Protein AF-A0A7V5XBP7-F1 (afdb_monomer_lite)

Secondary structure (DSSP, 8-state):
--HHHHHHHHHHHHHHHS--------PPP-TTSHHHHHHHHHHHHS-SSTT-EEEEEEEEEEEE--TTSPPEEEEEEEEEEEEEEEEPTT-SSTT-EEEEEEEEEEEES--

Sequence (111 aa):
MKSFRWLQTLIRLVLAGVAVVLAVPAMAIDLSSAQANLQAMRRIQCSAKDGETVVFGWTGTAFSRVPGERDRRLFRLEGMNIRQCGPLPDAKSDAGFRILTREIMLYLDPK

Structure (mmCIF, N/CA/C/O backbone):
data_AF-A0A7V5XBP7-F1
#
_entry.id   AF-A0A7V5XBP7-F1
#
loop_
_atom_site.group_PDB
_atom_site.id
_atom_site.type_symbol
_atom_site.label_atom_id
_atom_site.label_alt_id
_atom_site.label_comp_id
_atom_site.label_asym_id
_atom_site.label_entity_id
_atom_site.label_seq_id
_atom_site.pdbx_PDB_ins_code
_atom_site.Cartn_x
_atom_site.Cartn_y
_atom_site.Cartn_z
_atom_site.occupancy
_atom_site.B_iso_or_equiv
_atom_site.auth_seq_id
_atom_site.auth_comp_id
_atom_site.auth_asym_id
_atom_site.auth_atom_id
_atom_site.pdbx_PDB_model_num
ATOM 1 N N . MET A 1 1 ? 57.056 34.085 -20.025 1.00 54.38 1 MET A N 1
ATOM 2 C CA . MET A 1 1 ? 56.074 34.097 -18.907 1.00 54.38 1 MET A CA 1
ATOM 3 C C . MET A 1 1 ? 54.643 34.534 -19.274 1.00 54.38 1 MET A C 1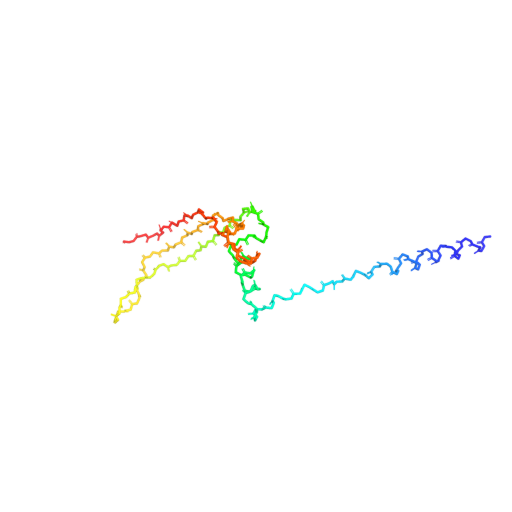
ATOM 5 O O . MET A 1 1 ? 53.787 34.483 -18.401 1.00 54.38 1 MET A O 1
ATOM 9 N N . LYS A 1 2 ? 54.318 34.926 -20.522 1.00 50.50 2 LYS A N 1
ATOM 10 C CA . LYS A 1 2 ? 52.933 35.289 -20.910 1.00 50.50 2 LYS A CA 1
ATOM 11 C C . LYS A 1 2 ? 52.103 34.106 -21.439 1.00 50.50 2 LYS A C 1
ATOM 13 O O . LYS A 1 2 ? 50.896 34.117 -21.258 1.00 50.50 2 LYS A O 1
ATOM 18 N N . SER A 1 3 ? 52.732 33.071 -22.001 1.00 55.31 3 SER A N 1
ATOM 19 C CA . SER A 1 3 ? 52.072 31.896 -22.606 1.00 55.31 3 SER A CA 1
ATOM 20 C C . SER A 1 3 ? 51.341 30.981 -21.611 1.00 55.31 3 SER A C 1
ATOM 22 O O . SER A 1 3 ? 50.342 30.366 -21.965 1.00 55.31 3 SER A O 1
ATOM 24 N N . PHE A 1 4 ? 51.776 30.938 -20.349 1.00 55.78 4 PHE A N 1
ATOM 25 C CA . PHE A 1 4 ? 51.197 30.054 -19.326 1.00 55.78 4 PHE A CA 1
ATOM 26 C C . PHE A 1 4 ? 49.836 30.545 -18.790 1.00 55.78 4 PHE A C 1
ATOM 28 O O . PHE A 1 4 ? 48.997 29.748 -18.382 1.00 55.78 4 PHE A O 1
ATOM 35 N N . ARG A 1 5 ? 49.573 31.860 -18.859 1.00 55.78 5 ARG A N 1
ATOM 36 C CA . ARG A 1 5 ? 48.302 32.471 -18.423 1.00 55.78 5 ARG A CA 1
ATOM 37 C C . ARG A 1 5 ? 47.142 32.185 -19.380 1.00 55.78 5 ARG A C 1
ATOM 39 O O . ARG A 1 5 ? 46.016 32.033 -18.923 1.00 55.78 5 ARG A O 1
ATOM 46 N N . TRP A 1 6 ? 47.397 32.052 -20.682 1.00 55.69 6 TRP A N 1
ATOM 47 C CA . TRP A 1 6 ? 46.348 31.760 -21.672 1.00 55.69 6 TRP A CA 1
ATOM 48 C C . TRP A 1 6 ? 45.839 30.319 -21.557 1.00 55.69 6 TRP A C 1
ATOM 50 O O . TRP A 1 6 ? 44.633 30.090 -21.587 1.00 55.69 6 TRP A O 1
ATOM 60 N N . LEU A 1 7 ? 46.743 29.367 -21.305 1.00 55.59 7 LEU A N 1
ATOM 61 C CA . LEU A 1 7 ? 46.402 27.955 -21.121 1.00 55.59 7 LEU A CA 1
ATOM 62 C C . LEU A 1 7 ? 45.558 27.725 -19.853 1.00 55.59 7 LEU A C 1
ATOM 64 O O . LEU A 1 7 ? 44.566 27.004 -19.881 1.00 55.59 7 LEU A O 1
ATOM 68 N N . GLN A 1 8 ? 45.891 28.412 -18.756 1.00 55.78 8 GLN A N 1
ATOM 69 C CA . GLN A 1 8 ? 45.117 28.365 -17.508 1.00 55.78 8 GLN A CA 1
ATOM 70 C C . GLN A 1 8 ? 43.733 29.026 -17.629 1.00 55.78 8 GLN A C 1
ATOM 72 O O . GLN A 1 8 ? 42.790 28.605 -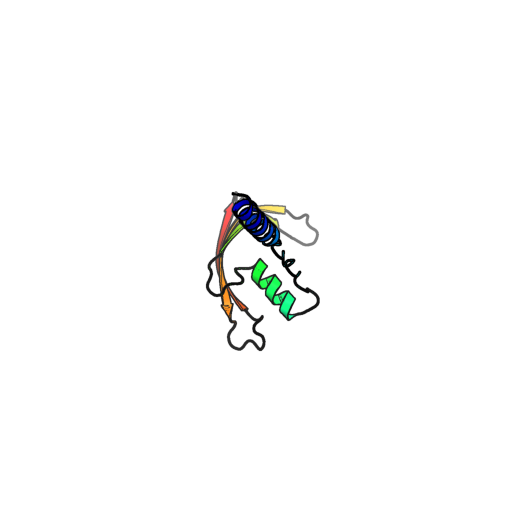16.960 1.00 55.78 8 GLN A O 1
ATOM 77 N N . THR A 1 9 ? 43.595 30.041 -18.487 1.00 56.66 9 THR A N 1
ATOM 78 C CA . THR A 1 9 ? 42.312 30.728 -18.715 1.00 56.66 9 THR A CA 1
ATOM 79 C C . THR A 1 9 ? 41.372 29.872 -19.572 1.00 56.66 9 THR A C 1
ATOM 81 O O . THR A 1 9 ? 40.186 29.777 -19.266 1.00 56.66 9 THR A O 1
ATOM 84 N N . LEU A 1 10 ? 41.904 29.161 -20.574 1.00 57.09 10 LEU A N 1
ATOM 85 C CA . LEU A 1 10 ? 41.145 28.202 -21.386 1.00 57.09 10 LEU A CA 1
ATOM 86 C C . LEU A 1 10 ? 40.664 26.994 -20.569 1.00 57.09 10 LEU A C 1
ATOM 88 O O . LEU A 1 10 ? 39.505 26.608 -20.682 1.00 57.09 10 LEU A O 1
ATOM 92 N N . ILE A 1 11 ? 41.502 26.448 -19.680 1.00 57.25 11 ILE A N 1
ATOM 93 C CA . ILE A 1 11 ? 41.119 25.331 -18.796 1.00 57.25 11 ILE A CA 1
ATOM 94 C C . ILE A 1 11 ? 39.992 25.736 -17.828 1.00 57.25 11 ILE A C 1
ATOM 96 O O . ILE A 1 11 ? 39.074 24.953 -17.588 1.00 57.25 11 ILE A O 1
ATOM 100 N N . ARG A 1 12 ? 40.006 26.972 -17.309 1.00 53.22 12 ARG A N 1
ATOM 101 C CA . ARG A 1 12 ? 38.923 27.495 -16.454 1.00 53.22 12 ARG A CA 1
ATOM 102 C C . ARG A 1 12 ? 37.615 27.730 -17.219 1.00 53.22 12 ARG A C 1
ATOM 104 O O . ARG A 1 12 ? 36.555 27.498 -16.651 1.00 53.22 12 ARG A O 1
ATOM 111 N N . LEU A 1 13 ? 37.676 28.132 -18.490 1.00 56.28 13 LEU A N 1
ATOM 112 C CA . LEU A 1 13 ? 36.488 28.275 -19.345 1.00 56.28 13 LEU A CA 1
ATOM 113 C C . LEU A 1 13 ? 35.881 26.917 -19.731 1.00 56.28 13 LEU A C 1
ATOM 115 O O . LEU A 1 13 ? 34.661 26.781 -19.739 1.00 56.28 13 LEU A O 1
ATOM 119 N N . VAL A 1 14 ? 36.711 25.897 -19.969 1.00 56.03 14 VAL A N 1
ATOM 120 C CA . VAL A 1 14 ? 36.240 24.524 -20.224 1.00 56.03 14 VAL A CA 1
ATOM 121 C C . VAL A 1 14 ? 35.612 23.910 -18.965 1.00 56.03 14 VAL A C 1
ATOM 123 O O . VAL A 1 14 ? 34.560 23.288 -19.057 1.00 56.03 14 VAL A O 1
ATOM 126 N N . LEU A 1 15 ? 36.178 24.145 -17.775 1.00 53.97 15 LEU A N 1
ATOM 127 C CA . LEU A 1 15 ? 35.598 23.670 -16.509 1.00 53.97 15 LEU A CA 1
ATOM 128 C C . LEU A 1 15 ? 34.318 24.420 -16.096 1.00 53.97 15 LEU A C 1
ATOM 130 O O . LEU A 1 15 ? 33.458 23.827 -15.451 1.00 53.97 15 LEU A O 1
ATOM 134 N N . ALA A 1 16 ? 34.149 25.686 -16.492 1.00 54.03 16 ALA A N 1
ATOM 135 C CA . ALA A 1 16 ? 32.912 26.438 -16.257 1.00 54.03 16 ALA A CA 1
ATOM 136 C C . ALA A 1 16 ? 31.767 26.056 -17.223 1.00 54.03 16 ALA A C 1
ATOM 138 O O . ALA A 1 16 ? 30.605 26.307 -16.916 1.00 54.03 16 ALA A O 1
ATOM 139 N N . GLY A 1 17 ? 32.073 25.439 -18.371 1.00 51.16 17 GLY A N 1
ATOM 140 C CA . GLY A 1 17 ? 31.085 25.069 -19.394 1.00 51.16 17 GLY A CA 1
ATOM 141 C C . GLY A 1 17 ? 30.419 23.698 -19.217 1.00 51.16 17 GLY A C 1
ATOM 142 O O . GLY A 1 17 ? 29.424 23.424 -19.880 1.00 51.16 17 GLY A O 1
ATOM 143 N N . VAL A 1 18 ? 30.931 22.828 -18.338 1.00 54.88 18 VAL A N 1
ATOM 144 C CA . VAL A 1 18 ? 30.484 21.417 -18.235 1.00 54.88 18 VAL A CA 1
ATOM 145 C C . VAL A 1 18 ? 29.404 21.194 -17.161 1.00 54.88 18 VAL A C 1
ATOM 147 O O . VAL A 1 18 ? 28.865 20.101 -17.034 1.00 54.88 18 VAL A O 1
ATOM 150 N N . ALA A 1 19 ? 28.999 22.228 -16.421 1.00 56.34 19 ALA A N 1
ATOM 151 C CA . ALA A 1 19 ? 27.984 22.106 -15.369 1.00 56.34 19 ALA A CA 1
ATOM 152 C C . ALA A 1 19 ? 26.534 22.349 -15.843 1.00 56.34 19 ALA A C 1
ATOM 154 O O . ALA A 1 19 ? 25.671 22.663 -15.025 1.00 56.34 19 ALA A O 1
ATOM 155 N N . VAL A 1 20 ? 26.225 22.186 -17.135 1.00 60.34 20 VAL A N 1
ATOM 156 C CA . VAL A 1 20 ? 24.825 22.056 -17.574 1.00 60.34 20 VAL A CA 1
ATOM 157 C C . VAL A 1 20 ? 24.414 20.603 -17.363 1.00 60.34 20 VAL A C 1
ATOM 159 O O . VAL A 1 20 ? 24.441 19.775 -18.271 1.00 60.34 20 VAL A O 1
ATOM 162 N N . VAL A 1 21 ? 24.067 20.279 -16.118 1.00 63.41 21 VAL A N 1
ATOM 163 C CA . VAL A 1 21 ? 23.304 19.070 -15.812 1.00 63.41 21 VAL A CA 1
ATOM 164 C C . VAL A 1 21 ? 21.989 19.199 -16.575 1.00 63.41 21 VAL A C 1
ATOM 166 O O . VAL A 1 21 ? 21.161 20.049 -16.251 1.00 63.41 21 VAL A O 1
ATOM 169 N N . LEU A 1 22 ? 21.809 18.388 -17.619 1.00 62.56 22 LEU A N 1
ATOM 170 C CA . LEU A 1 22 ? 20.510 18.199 -18.252 1.00 62.56 22 LEU A CA 1
ATOM 171 C C . LEU A 1 22 ? 19.583 17.602 -17.192 1.00 62.56 22 LEU A C 1
ATOM 173 O O . LEU A 1 22 ? 19.567 16.392 -16.971 1.00 62.56 22 LEU A O 1
ATOM 177 N N . ALA A 1 23 ? 18.843 18.461 -16.497 1.00 62.69 23 ALA A N 1
ATOM 178 C CA . ALA A 1 23 ? 17.709 18.044 -15.700 1.00 62.69 23 ALA A CA 1
ATOM 179 C C . ALA A 1 23 ? 16.682 17.471 -16.679 1.00 62.69 23 ALA A C 1
ATOM 181 O O . ALA A 1 23 ? 15.909 18.211 -17.282 1.00 62.69 23 ALA A O 1
ATOM 182 N N . VAL A 1 24 ? 16.724 16.155 -16.898 1.00 64.25 24 VAL A N 1
ATOM 183 C CA . VAL A 1 24 ? 15.645 15.454 -17.588 1.00 64.25 24 VAL A CA 1
ATOM 184 C C . VAL A 1 24 ? 14.424 15.625 -16.689 1.00 64.25 24 VAL A C 1
ATOM 186 O O . VAL A 1 24 ? 14.445 15.118 -15.562 1.00 64.25 24 VAL A O 1
ATOM 189 N N . PRO A 1 25 ? 13.390 16.372 -17.114 1.00 64.62 25 PRO A N 1
ATOM 190 C CA . PRO A 1 25 ? 12.186 16.470 -16.316 1.00 64.62 25 PRO A CA 1
ATOM 191 C C . PRO A 1 25 ? 11.646 15.052 -16.154 1.00 64.62 25 PRO A C 1
ATOM 193 O O . PRO A 1 25 ? 11.532 14.308 -17.130 1.00 64.62 25 PRO A O 1
ATOM 196 N N . ALA A 1 26 ? 11.362 14.654 -14.914 1.00 65.56 26 ALA A N 1
ATOM 197 C CA . ALA A 1 26 ? 10.701 13.386 -14.661 1.00 65.56 26 ALA A CA 1
ATOM 198 C C . ALA A 1 26 ? 9.388 13.389 -15.454 1.00 65.56 26 ALA A C 1
ATOM 200 O O . ALA A 1 26 ? 8.491 14.181 -15.159 1.00 65.56 26 ALA A O 1
ATOM 201 N N . MET A 1 27 ? 9.301 12.565 -16.502 1.00 69.56 27 MET A N 1
ATOM 202 C CA . MET A 1 27 ? 8.092 12.503 -17.316 1.00 69.56 27 MET A CA 1
ATOM 203 C C . MET A 1 27 ? 6.936 12.047 -16.427 1.00 69.56 27 MET A C 1
ATOM 205 O O . MET A 1 27 ? 7.021 11.007 -15.766 1.00 69.56 27 MET A O 1
ATOM 209 N N . ALA A 1 28 ? 5.871 12.847 -16.390 1.00 81.94 28 ALA A N 1
ATOM 210 C CA . ALA A 1 28 ? 4.646 12.480 -15.702 1.00 81.94 28 ALA A CA 1
ATOM 211 C C . ALA A 1 28 ? 4.079 11.194 -16.320 1.00 81.94 28 ALA A C 1
ATOM 213 O O . ALA A 1 28 ? 4.142 10.998 -17.535 1.00 81.94 28 ALA A O 1
ATOM 214 N N . ILE A 1 29 ? 3.539 10.308 -15.483 1.00 84.31 29 ILE A N 1
ATOM 215 C CA . ILE A 1 29 ? 2.848 9.113 -15.971 1.00 84.31 29 ILE A CA 1
ATOM 216 C C . ILE A 1 29 ? 1.574 9.577 -16.687 1.00 84.31 29 ILE A C 1
ATOM 218 O O . ILE A 1 29 ? 0.748 10.259 -16.083 1.00 84.31 29 ILE A O 1
ATOM 222 N N . ASP A 1 30 ? 1.410 9.199 -17.953 1.00 89.56 30 ASP A N 1
ATOM 223 C CA . ASP A 1 30 ? 0.189 9.469 -18.714 1.00 89.56 30 ASP A CA 1
ATOM 224 C C . ASP A 1 30 ? -0.951 8.555 -18.247 1.00 89.56 30 ASP A C 1
ATOM 226 O O . ASP A 1 30 ? -1.099 7.423 -18.702 1.00 89.56 30 ASP A O 1
ATOM 230 N N . LEU A 1 31 ? -1.785 9.051 -17.336 1.00 90.62 31 LEU A N 1
ATOM 231 C CA . LEU A 1 31 ? -2.912 8.298 -16.780 1.00 90.62 31 LEU A CA 1
ATOM 232 C C . LEU A 1 31 ? -4.092 8.129 -17.756 1.00 90.62 31 LEU A C 1
ATOM 234 O O . LEU A 1 31 ? -5.120 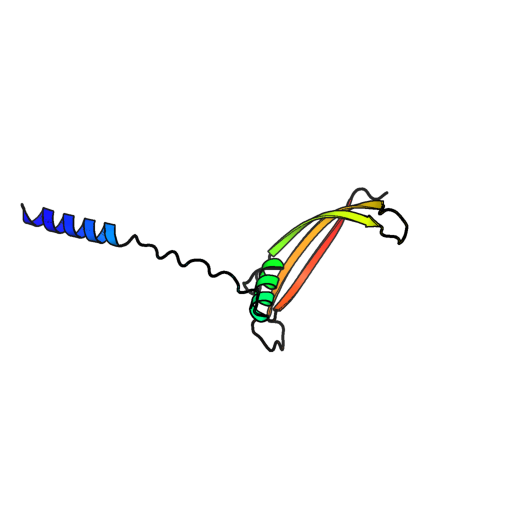7.583 -17.361 1.00 90.62 31 LEU A O 1
ATOM 238 N N . SER A 1 32 ? -3.978 8.549 -19.021 1.00 94.25 32 SER A N 1
ATOM 239 C CA . SER A 1 32 ? -4.969 8.206 -20.051 1.00 94.25 32 SER A CA 1
ATOM 240 C C . SER A 1 32 ? -4.765 6.798 -20.637 1.00 94.25 32 SER A C 1
ATOM 242 O O . SER A 1 32 ? -5.701 6.208 -21.174 1.00 94.25 32 SER A O 1
ATOM 244 N N . SER A 1 33 ? -3.571 6.212 -20.473 1.00 93.25 33 SER A N 1
ATOM 245 C CA . SER A 1 33 ? -3.235 4.856 -20.930 1.00 93.25 33 SER A CA 1
ATOM 246 C C . SER A 1 33 ? -3.519 3.791 -19.864 1.00 93.25 33 SER A C 1
ATOM 248 O O . SER A 1 33 ? -3.152 3.938 -18.696 1.00 93.25 33 SER A O 1
ATOM 250 N N . ALA A 1 34 ? -4.121 2.662 -20.255 1.00 91.38 34 ALA A N 1
ATOM 251 C CA . ALA A 1 34 ? -4.386 1.543 -19.343 1.00 91.38 34 ALA A CA 1
ATOM 252 C C . ALA A 1 34 ? -3.090 0.952 -18.749 1.00 91.38 34 ALA A C 1
ATOM 254 O O . ALA A 1 34 ? -3.015 0.664 -17.555 1.00 91.38 34 ALA A O 1
ATOM 255 N N . GLN A 1 35 ? -2.043 0.823 -19.563 1.00 91.06 35 GLN A N 1
ATOM 256 C CA . GLN A 1 35 ? -0.734 0.310 -19.157 1.00 91.06 35 GLN A CA 1
ATOM 257 C C . GLN A 1 35 ? -0.062 1.256 -18.161 1.00 91.06 35 GLN A C 1
ATOM 259 O O . GLN A 1 35 ? 0.469 0.822 -17.140 1.00 91.06 35 GLN A O 1
ATOM 264 N N . ALA A 1 36 ? -0.128 2.560 -18.421 1.00 91.50 36 ALA A N 1
ATOM 265 C CA . ALA A 1 36 ? 0.417 3.571 -17.527 1.00 91.50 36 ALA A CA 1
ATOM 266 C C . ALA A 1 36 ? -0.342 3.628 -16.188 1.00 91.50 36 ALA A C 1
ATOM 268 O O . ALA A 1 36 ? 0.287 3.752 -15.137 1.00 91.50 36 ALA A O 1
ATOM 269 N N . ASN A 1 37 ? -1.667 3.434 -16.201 1.00 93.19 37 ASN A N 1
ATOM 270 C CA . ASN A 1 37 ? -2.461 3.275 -14.980 1.00 93.19 37 ASN A CA 1
ATOM 271 C C . ASN A 1 37 ? -2.018 2.061 -14.157 1.00 93.19 37 ASN A C 1
ATOM 273 O O . ASN A 1 37 ? -1.864 2.176 -12.944 1.00 93.19 37 ASN A O 1
ATOM 277 N N . LEU A 1 38 ? -1.755 0.913 -14.789 1.00 92.50 38 LEU A N 1
ATOM 278 C CA . LEU A 1 38 ? -1.237 -0.261 -14.079 1.00 92.50 38 LEU A CA 1
ATOM 279 C C . LEU A 1 38 ? 0.142 0.004 -13.463 1.00 92.50 38 LEU A C 1
ATOM 281 O O . LEU A 1 38 ? 0.375 -0.360 -12.312 1.00 92.50 38 LEU A O 1
ATOM 285 N N . GLN A 1 39 ? 1.031 0.704 -14.171 1.00 91.19 39 GLN A N 1
ATOM 286 C CA . GLN A 1 39 ? 2.337 1.095 -13.629 1.00 91.19 39 GLN A CA 1
ATOM 287 C C . GLN A 1 39 ? 2.216 2.086 -12.461 1.00 91.19 39 GLN A C 1
ATOM 289 O O . GLN A 1 39 ? 2.947 1.977 -11.473 1.00 91.19 39 GLN A O 1
ATOM 294 N N . ALA A 1 40 ? 1.273 3.030 -12.530 1.00 93.31 40 ALA A N 1
ATOM 295 C CA . ALA A 1 40 ? 0.969 3.928 -11.419 1.00 93.31 40 ALA A CA 1
ATOM 296 C C . ALA A 1 40 ? 0.423 3.154 -10.209 1.00 93.31 40 ALA A C 1
ATOM 298 O O . ALA A 1 40 ? 0.928 3.307 -9.097 1.00 93.31 40 ALA A O 1
ATOM 299 N N . MET A 1 41 ? -0.539 2.255 -10.435 1.00 93.56 41 MET A N 1
ATOM 300 C CA . MET A 1 41 ? -1.103 1.385 -9.401 1.00 93.56 41 MET A CA 1
ATOM 301 C C . MET A 1 41 ? -0.040 0.504 -8.748 1.00 93.56 41 MET A C 1
ATOM 303 O O . MET A 1 41 ? -0.031 0.361 -7.526 1.00 93.56 41 MET A O 1
ATOM 307 N N . ARG A 1 42 ? 0.900 -0.037 -9.529 1.00 94.00 42 ARG A N 1
ATOM 308 C CA . ARG A 1 42 ? 2.040 -0.789 -9.002 1.00 94.00 42 ARG A CA 1
ATOM 309 C C . ARG A 1 42 ? 2.840 0.045 -8.007 1.00 94.00 42 ARG A C 1
ATOM 311 O O . ARG A 1 42 ? 3.062 -0.408 -6.891 1.00 94.00 42 ARG A O 1
ATOM 318 N N . ARG A 1 43 ? 3.213 1.275 -8.374 1.00 92.69 43 ARG A N 1
ATOM 319 C CA . ARG A 1 43 ? 3.991 2.181 -7.505 1.00 92.69 43 ARG A CA 1
ATOM 320 C C . ARG A 1 43 ? 3.259 2.571 -6.219 1.00 92.69 43 ARG A C 1
ATOM 322 O O . ARG A 1 43 ? 3.914 2.847 -5.221 1.00 92.69 43 ARG A O 1
ATOM 329 N N . ILE A 1 44 ? 1.926 2.594 -6.234 1.00 93.81 44 ILE A N 1
ATOM 330 C CA . ILE A 1 44 ? 1.111 2.823 -5.030 1.00 93.81 44 ILE A CA 1
ATOM 331 C C . ILE A 1 44 ? 1.168 1.606 -4.099 1.00 93.81 44 ILE A C 1
ATOM 333 O O . ILE A 1 44 ? 1.197 1.756 -2.880 1.00 93.81 44 ILE A O 1
ATOM 337 N N . GLN A 1 45 ? 1.178 0.397 -4.661 1.00 94.81 45 GLN A N 1
ATOM 338 C CA . GLN A 1 45 ? 1.058 -0.833 -3.880 1.00 94.81 45 GLN A CA 1
ATOM 339 C C . GLN A 1 45 ? 2.397 -1.410 -3.407 1.00 94.81 45 GLN A C 1
ATOM 341 O O . GLN A 1 45 ? 2.410 -2.152 -2.426 1.00 94.81 45 GLN A O 1
ATOM 346 N N . CYS A 1 46 ? 3.501 -1.134 -4.102 1.00 94.38 46 CYS A N 1
ATOM 347 C CA . CYS A 1 46 ? 4.807 -1.772 -3.912 1.00 94.38 46 CYS A CA 1
ATOM 348 C C . CYS A 1 46 ? 5.898 -1.054 -4.738 1.00 94.38 46 CYS A C 1
ATOM 350 O O . CYS A 1 46 ? 5.660 -0.012 -5.348 1.00 94.38 46 CYS A O 1
ATOM 352 N N . SER A 1 47 ? 7.104 -1.629 -4.808 1.00 93.12 47 SER A N 1
ATOM 353 C CA . SER A 1 47 ? 8.170 -1.112 -5.673 1.00 93.12 47 SER A CA 1
ATOM 354 C C . SER A 1 47 ? 7.927 -1.373 -7.169 1.00 93.12 47 SER A C 1
ATOM 356 O O . SER A 1 47 ? 7.385 -2.403 -7.593 1.00 93.12 47 SER A O 1
ATOM 358 N N . ALA A 1 48 ? 8.427 -0.452 -7.998 1.00 91.38 48 ALA A N 1
ATOM 359 C CA . ALA A 1 48 ? 8.581 -0.653 -9.437 1.00 91.38 48 ALA A CA 1
ATOM 360 C C . ALA A 1 48 ? 9.677 -1.680 -9.787 1.00 91.38 48 ALA A C 1
ATOM 362 O O . ALA A 1 48 ? 9.696 -2.173 -10.910 1.00 91.38 48 ALA A O 1
ATOM 363 N N . LYS A 1 49 ? 10.570 -2.023 -8.850 1.00 94.56 49 LYS A N 1
ATOM 364 C CA . LYS A 1 49 ? 11.555 -3.095 -9.022 1.00 94.56 49 LYS A CA 1
ATOM 365 C C . LYS A 1 49 ? 10.939 -4.427 -8.610 1.00 94.56 49 LYS A C 1
ATOM 367 O O . LYS A 1 49 ? 10.358 -4.543 -7.530 1.00 94.56 49 LYS A O 1
ATOM 372 N N . ASP A 1 50 ? 11.045 -5.425 -9.480 1.00 94.75 50 ASP A N 1
ATOM 373 C CA . ASP A 1 50 ? 10.567 -6.771 -9.176 1.00 94.75 50 ASP A CA 1
ATOM 374 C C . ASP A 1 50 ? 11.339 -7.359 -7.997 1.00 94.75 50 ASP A C 1
ATOM 376 O O . ASP A 1 50 ? 12.555 -7.213 -7.886 1.00 94.75 50 ASP A O 1
ATOM 380 N N . GLY A 1 51 ? 10.623 -8.030 -7.103 1.00 95.62 51 GLY A N 1
ATOM 381 C CA . GLY A 1 51 ? 11.229 -8.702 -5.964 1.00 95.62 51 GLY A CA 1
ATOM 382 C C . GLY A 1 51 ? 11.640 -7.779 -4.808 1.00 95.62 51 GLY A C 1
ATOM 383 O O . GLY A 1 51 ? 12.024 -8.280 -3.752 1.00 95.62 51 GLY A O 1
ATOM 384 N N . GLU A 1 52 ? 11.526 -6.458 -4.943 1.00 97.31 52 GLU A N 1
ATOM 385 C CA . GLU A 1 52 ? 11.842 -5.536 -3.851 1.00 97.31 52 GLU A CA 1
ATOM 386 C C . GLU A 1 52 ? 10.708 -5.507 -2.817 1.00 97.31 52 GLU A C 1
ATOM 388 O O . GLU A 1 52 ? 9.542 -5.249 -3.136 1.00 97.31 52 GLU A O 1
ATOM 393 N N . THR A 1 53 ? 11.071 -5.788 -1.566 1.00 97.25 53 THR A N 1
ATOM 394 C CA . THR A 1 53 ? 10.156 -5.781 -0.424 1.00 97.25 53 THR A CA 1
ATOM 395 C C . THR A 1 53 ? 9.979 -4.364 0.109 1.00 97.25 53 THR A C 1
ATOM 397 O O . THR A 1 53 ? 10.957 -3.691 0.425 1.00 97.25 53 THR A O 1
ATOM 400 N N . VAL A 1 54 ? 8.728 -3.938 0.272 1.00 97.06 54 VAL A N 1
ATOM 401 C CA . VAL A 1 54 ? 8.353 -2.630 0.823 1.00 97.06 54 VAL A CA 1
ATOM 402 C C . VAL A 1 54 ? 7.411 -2.829 2.008 1.00 97.06 54 VAL A C 1
ATOM 404 O O . VAL A 1 54 ? 6.507 -3.666 1.960 1.00 97.06 54 VAL A O 1
ATOM 407 N N . VAL A 1 55 ? 7.625 -2.062 3.077 1.00 96.69 55 VAL A N 1
ATOM 408 C CA . VAL A 1 55 ? 6.793 -2.091 4.286 1.00 96.69 55 VAL A CA 1
ATOM 409 C C . VAL A 1 55 ? 5.832 -0.907 4.267 1.00 96.69 55 VAL A C 1
ATOM 411 O O . VAL A 1 55 ? 6.245 0.234 4.082 1.00 96.69 55 VAL A O 1
ATOM 414 N N . PHE A 1 56 ? 4.552 -1.192 4.476 1.00 96.19 56 PHE A N 1
ATOM 415 C CA . PHE A 1 56 ? 3.472 -0.218 4.576 1.00 96.19 56 PHE A CA 1
ATOM 416 C C . PHE A 1 56 ? 2.921 -0.218 5.994 1.00 96.19 56 PHE A C 1
ATOM 418 O O . PHE A 1 56 ? 2.799 -1.281 6.599 1.00 96.19 56 PHE A O 1
ATOM 425 N N . GLY A 1 57 ? 2.544 0.958 6.488 1.00 96.62 57 GLY A N 1
ATOM 426 C CA . GLY A 1 57 ? 1.843 1.127 7.754 1.00 96.62 57 GLY A CA 1
ATOM 427 C C . GLY A 1 57 ? 0.666 2.077 7.584 1.00 96.62 57 GLY A C 1
ATOM 428 O O . GLY A 1 57 ? 0.731 3.013 6.785 1.00 96.62 57 GLY A O 1
ATOM 429 N N . TRP A 1 58 ? -0.414 1.828 8.314 1.00 96.62 58 TRP A N 1
ATOM 430 C CA . TRP A 1 58 ? -1.570 2.715 8.349 1.00 96.62 58 TRP A CA 1
ATOM 431 C C . TRP A 1 58 ? -2.250 2.681 9.710 1.00 96.62 58 TRP A C 1
ATOM 433 O O . TRP A 1 58 ? -2.194 1.697 10.445 1.00 96.62 58 TRP A O 1
ATOM 443 N N . THR A 1 59 ? -2.944 3.769 10.020 1.00 97.88 59 THR A N 1
ATOM 444 C CA . THR A 1 59 ? -3.805 3.882 11.194 1.00 97.88 59 THR A CA 1
ATOM 445 C C . THR A 1 59 ? -5.192 4.331 10.761 1.00 97.88 59 THR A C 1
ATOM 447 O O . THR A 1 59 ? -5.369 4.946 9.707 1.00 97.88 59 THR A O 1
ATOM 450 N N . GLY A 1 60 ? -6.207 3.983 11.545 1.00 96.62 60 GLY A N 1
ATOM 451 C CA . GLY A 1 60 ? -7.581 4.292 11.180 1.00 96.62 60 GLY A CA 1
ATOM 452 C C . GLY A 1 60 ? -8.579 4.074 12.302 1.00 96.62 60 GLY A C 1
ATOM 453 O O . GLY A 1 60 ? -8.236 3.772 13.443 1.00 96.62 60 GLY A O 1
ATOM 454 N N . THR A 1 61 ? -9.852 4.253 11.972 1.00 96.12 61 THR A N 1
ATOM 455 C CA . THR A 1 61 ? -10.975 3.975 12.868 1.00 96.12 61 THR A CA 1
ATOM 456 C C . THR A 1 61 ? -12.028 3.193 12.100 1.00 96.12 61 THR A C 1
ATOM 458 O O . THR A 1 61 ? -12.465 3.629 11.037 1.00 96.12 61 THR A O 1
ATOM 461 N N . ALA A 1 62 ? -12.431 2.044 12.639 1.00 94.56 62 ALA A N 1
ATOM 462 C CA . ALA A 1 62 ? -13.512 1.241 12.089 1.00 94.56 62 ALA A CA 1
ATOM 463 C C . ALA A 1 62 ? -14.867 1.797 12.543 1.00 94.56 62 ALA A C 1
ATOM 465 O O . ALA A 1 62 ? -15.066 2.099 13.725 1.00 94.56 62 ALA A O 1
ATOM 466 N N . PHE A 1 63 ? -15.815 1.885 11.612 1.00 94.81 63 PHE A N 1
ATOM 467 C CA . PHE A 1 63 ? -17.202 2.256 11.878 1.00 94.81 63 PHE A CA 1
ATOM 468 C C . PHE A 1 63 ? -18.133 1.140 11.401 1.00 94.81 63 PHE A C 1
ATOM 470 O O . PHE A 1 63 ? -17.892 0.519 10.368 1.00 94.81 63 PHE A O 1
ATOM 477 N N . SER A 1 64 ? -19.201 0.895 12.152 1.00 94.38 64 SER A N 1
ATOM 478 C CA . SER A 1 64 ? -20.331 0.095 11.680 1.00 94.38 64 SER A CA 1
ATOM 479 C C . SER A 1 64 ? -21.194 0.931 10.749 1.00 94.38 64 SER A C 1
ATOM 481 O O . SER A 1 64 ? -21.360 2.130 10.977 1.00 94.38 64 SER A O 1
ATOM 483 N N . ARG A 1 65 ? -21.768 0.275 9.740 1.00 94.94 65 ARG A N 1
ATOM 484 C CA . ARG A 1 65 ? -22.737 0.869 8.825 1.00 94.94 65 ARG A CA 1
ATOM 485 C C . ARG A 1 65 ? -23.977 -0.010 8.748 1.00 94.94 65 ARG A C 1
ATOM 487 O O . ARG A 1 65 ? -23.894 -1.155 8.311 1.00 94.94 65 ARG A O 1
ATOM 494 N N . VAL A 1 66 ? -25.111 0.551 9.153 1.00 96.50 66 VAL A N 1
ATOM 495 C CA . VAL A 1 66 ? -26.440 -0.066 9.067 1.00 96.50 66 VAL A CA 1
ATOM 496 C C . VAL A 1 66 ? -27.369 0.939 8.377 1.00 96.50 66 VAL A C 1
ATOM 498 O O . VAL A 1 66 ? -27.417 2.091 8.812 1.00 96.50 66 VAL A O 1
ATOM 501 N N . PRO A 1 67 ? -28.076 0.568 7.291 1.00 97.00 67 PRO A N 1
ATOM 502 C CA . PRO A 1 67 ? -28.978 1.489 6.602 1.00 97.00 67 PRO A CA 1
ATOM 503 C C . PRO A 1 67 ? -30.024 2.090 7.548 1.00 97.00 67 PRO A C 1
ATOM 505 O O . PRO A 1 67 ? -30.695 1.365 8.274 1.00 97.00 67 PRO A O 1
ATOM 508 N N . GLY A 1 68 ? -30.166 3.417 7.528 1.00 96.75 68 GLY A N 1
ATOM 509 C CA . GLY A 1 68 ? -31.107 4.143 8.391 1.00 96.75 68 GLY A CA 1
ATOM 510 C C . GLY A 1 68 ? -30.595 4.439 9.806 1.00 96.75 68 GLY A C 1
ATOM 511 O O . GLY A 1 68 ? -31.211 5.234 10.510 1.00 96.75 68 GLY A O 1
ATOM 512 N N . GLU A 1 69 ? -29.452 3.883 10.211 1.00 96.44 69 GLU A N 1
ATOM 513 C CA . GLU A 1 69 ? -28.779 4.237 11.460 1.00 96.44 69 GLU A CA 1
ATOM 514 C C . GLU A 1 69 ? -27.592 5.165 11.197 1.00 96.44 69 GLU A C 1
ATOM 516 O O . GLU A 1 69 ? -26.978 5.170 10.129 1.00 96.44 69 GLU A O 1
ATOM 521 N N . ARG A 1 70 ? -27.222 5.946 12.213 1.00 95.62 70 ARG A N 1
ATOM 522 C CA . ARG A 1 70 ? -25.961 6.685 12.188 1.00 95.62 70 ARG A CA 1
ATOM 523 C C . ARG A 1 70 ? -24.793 5.711 12.350 1.00 95.62 70 ARG A C 1
ATOM 525 O O . ARG A 1 70 ? -24.820 4.874 13.251 1.00 95.62 70 ARG A O 1
ATOM 532 N N . ASP A 1 71 ? -23.738 5.897 11.557 1.00 96.50 71 ASP A N 1
ATOM 533 C CA . ASP A 1 71 ? -22.490 5.141 11.693 1.00 96.50 71 ASP A CA 1
ATOM 534 C C . ASP A 1 71 ? -21.950 5.230 13.136 1.00 96.50 71 ASP A C 1
ATOM 536 O O . ASP A 1 71 ? -21.790 6.321 13.703 1.00 96.50 71 ASP A O 1
ATOM 540 N N . ARG A 1 72 ? -21.652 4.075 13.742 1.00 93.94 72 ARG A N 1
ATOM 541 C CA . ARG A 1 72 ? -21.108 3.992 15.109 1.00 93.94 72 ARG A CA 1
ATOM 542 C C . ARG A 1 72 ? -19.655 3.562 15.065 1.00 93.94 72 ARG A C 1
ATOM 544 O O . ARG A 1 72 ? -19.327 2.570 14.416 1.00 93.94 72 ARG A O 1
ATOM 551 N N . ARG A 1 73 ? -18.795 4.273 15.796 1.00 93.69 73 ARG A N 1
ATOM 552 C CA . ARG A 1 73 ? -17.386 3.895 15.959 1.00 93.69 73 ARG A CA 1
ATOM 553 C C . ARG A 1 73 ? -17.288 2.550 16.679 1.00 93.69 73 ARG A C 1
ATOM 555 O O . ARG A 1 73 ? -17.847 2.412 17.763 1.00 93.69 73 ARG A O 1
ATOM 562 N N . LEU A 1 74 ? -16.544 1.616 16.094 1.00 94.12 74 LEU A N 1
ATOM 563 C CA . LEU A 1 74 ? -16.288 0.292 16.659 1.00 94.12 74 LEU A CA 1
ATOM 564 C C . LEU A 1 74 ? -14.981 0.290 17.460 1.00 94.12 74 LEU A C 1
ATOM 566 O O . LEU A 1 74 ? -15.006 0.171 18.678 1.00 94.12 74 LEU A O 1
ATOM 570 N N . PHE A 1 75 ? -13.848 0.507 16.793 1.00 96.25 75 PHE A N 1
ATOM 571 C CA . PHE A 1 75 ? -12.510 0.473 17.395 1.00 96.25 75 PHE A CA 1
ATOM 572 C C . PHE A 1 75 ? -11.515 1.285 16.560 1.00 96.25 75 PHE A C 1
ATOM 574 O O . PHE A 1 75 ? -11.809 1.681 15.426 1.00 96.25 75 PHE A O 1
ATOM 581 N N . ARG A 1 76 ? -10.342 1.570 17.130 1.00 97.12 76 ARG A N 1
ATOM 582 C CA . ARG A 1 76 ? -9.204 2.108 16.374 1.00 97.12 76 ARG A CA 1
ATOM 583 C C . ARG A 1 76 ? -8.434 0.960 15.719 1.00 97.12 76 ARG A C 1
ATOM 585 O O . ARG A 1 76 ? -8.539 -0.190 16.136 1.00 97.12 76 ARG A O 1
ATOM 592 N N . LEU A 1 77 ? -7.697 1.279 14.667 1.00 96.81 77 LEU A N 1
ATOM 593 C CA . LEU A 1 77 ? -6.959 0.327 13.847 1.00 96.81 77 LEU A CA 1
ATOM 594 C C . LEU A 1 77 ? -5.509 0.774 13.732 1.00 96.81 77 LEU A C 1
ATOM 596 O O . LEU A 1 77 ? -5.250 1.953 13.474 1.00 96.81 77 LEU A O 1
ATOM 600 N N . GLU A 1 78 ? -4.602 -0.186 13.811 1.00 97.81 78 GLU A N 1
ATOM 601 C CA . GLU A 1 78 ? -3.231 -0.049 13.330 1.00 97.81 78 GLU A CA 1
ATOM 602 C C . GLU A 1 78 ? -2.903 -1.260 12.464 1.00 97.81 78 GLU A C 1
ATOM 604 O O . GLU A 1 78 ? -3.175 -2.397 12.844 1.00 97.81 78 GLU A O 1
ATOM 609 N N . GLY A 1 79 ? -2.387 -1.022 11.266 1.00 97.62 79 GLY A N 1
ATOM 610 C CA . GLY A 1 79 ? -2.103 -2.070 10.303 1.00 97.62 79 GLY A CA 1
ATOM 611 C C . GLY A 1 79 ? -0.724 -1.918 9.696 1.00 97.62 79 GLY A C 1
ATOM 612 O O . GLY A 1 79 ? -0.188 -0.815 9.574 1.00 97.62 79 GLY A O 1
ATOM 613 N N . MET A 1 80 ? -0.162 -3.054 9.307 1.00 98.25 80 MET A N 1
ATOM 614 C CA . MET A 1 80 ? 1.102 -3.134 8.596 1.00 98.25 80 MET A CA 1
ATOM 615 C C . MET A 1 80 ? 1.000 -4.187 7.501 1.00 98.25 80 MET A C 1
ATOM 617 O O . MET A 1 80 ? 0.382 -5.238 7.680 1.00 98.25 80 MET A O 1
ATOM 621 N N . ASN A 1 81 ? 1.664 -3.939 6.377 1.00 97.75 81 ASN A N 1
ATOM 622 C CA . ASN A 1 81 ? 1.808 -4.921 5.314 1.00 97.75 81 ASN A CA 1
ATOM 623 C C . ASN A 1 81 ? 3.241 -4.959 4.793 1.00 97.75 81 ASN A C 1
ATOM 625 O O . ASN A 1 81 ? 3.848 -3.920 4.547 1.00 97.75 81 ASN A O 1
ATOM 629 N N . ILE A 1 82 ? 3.758 -6.164 4.588 1.00 97.88 82 ILE A N 1
ATOM 630 C CA . ILE A 1 82 ? 4.994 -6.398 3.848 1.00 97.88 82 ILE A CA 1
ATOM 631 C C . ILE A 1 82 ? 4.605 -6.838 2.439 1.00 97.88 82 ILE A C 1
ATOM 633 O O . ILE A 1 82 ? 4.008 -7.905 2.263 1.00 97.88 82 ILE A O 1
ATOM 637 N N . ARG A 1 83 ? 4.942 -6.014 1.443 1.00 97.69 83 ARG A N 1
ATOM 638 C CA . ARG A 1 83 ? 4.531 -6.193 0.047 1.00 97.69 83 ARG A CA 1
ATOM 639 C C . ARG A 1 83 ? 5.722 -6.370 -0.877 1.00 97.69 83 ARG A C 1
ATOM 641 O O . ARG A 1 83 ? 6.747 -5.717 -0.712 1.00 97.69 83 ARG A O 1
ATOM 648 N N . GLN A 1 84 ? 5.546 -7.202 -1.893 1.00 97.50 84 GLN A N 1
ATOM 649 C CA . GLN A 1 84 ? 6.497 -7.406 -2.980 1.00 97.50 84 GLN A CA 1
ATOM 650 C C . GLN A 1 84 ? 5.718 -7.531 -4.290 1.00 97.50 84 GLN A C 1
ATOM 652 O O . GLN A 1 84 ? 4.695 -8.217 -4.341 1.00 97.50 84 GLN A O 1
ATOM 657 N N . CYS A 1 85 ? 6.205 -6.891 -5.351 1.00 96.69 85 CYS A N 1
ATOM 658 C CA . CYS A 1 85 ? 5.636 -7.042 -6.687 1.00 96.69 85 CYS A CA 1
ATOM 659 C C . CYS A 1 85 ? 6.554 -7.814 -7.616 1.00 96.69 85 CYS A C 1
ATOM 661 O O . CYS A 1 85 ? 7.772 -7.840 -7.441 1.00 96.69 85 CYS A O 1
ATOM 663 N N . GLY A 1 86 ? 5.943 -8.443 -8.610 1.00 95.00 86 GLY A N 1
ATOM 664 C CA . GLY A 1 86 ? 6.647 -9.157 -9.661 1.00 95.00 86 GLY A CA 1
ATOM 665 C C . GLY A 1 86 ? 5.751 -9.389 -10.872 1.00 95.00 86 GLY A C 1
ATOM 666 O O . GLY A 1 86 ? 4.566 -9.034 -10.834 1.00 95.00 86 GLY A O 1
ATOM 667 N N . PRO A 1 87 ? 6.291 -10.017 -11.924 1.00 93.88 87 PRO A N 1
ATOM 668 C CA . PRO A 1 87 ? 5.536 -10.306 -13.132 1.00 93.88 87 PRO A CA 1
ATOM 669 C C . PRO A 1 87 ? 4.332 -11.194 -12.812 1.00 93.88 87 PRO A C 1
ATOM 671 O O . PRO A 1 87 ? 4.430 -12.154 -12.034 1.00 93.88 87 PRO A O 1
ATOM 674 N N . LEU A 1 88 ? 3.191 -10.852 -13.407 1.00 94.75 88 LEU A N 1
ATOM 675 C CA . LEU A 1 88 ? 2.024 -11.723 -13.430 1.00 94.75 88 LEU A CA 1
ATOM 676 C C . LEU A 1 88 ? 2.243 -12.782 -14.525 1.00 94.75 88 LEU A C 1
ATOM 678 O O . LEU A 1 88 ? 2.431 -12.398 -15.682 1.00 94.75 88 LEU A O 1
ATOM 682 N N . PRO A 1 89 ? 2.241 -14.088 -14.193 1.00 90.69 89 PRO A N 1
ATOM 683 C CA . PRO A 1 89 ? 2.308 -15.134 -15.207 1.00 90.69 89 PRO A CA 1
ATOM 684 C C . PRO A 1 89 ? 1.192 -14.958 -16.241 1.00 90.69 89 PRO A C 1
ATOM 686 O O . PRO A 1 89 ? 0.081 -14.562 -15.891 1.00 90.69 89 PRO A O 1
ATOM 689 N N . ASP A 1 90 ? 1.511 -15.211 -17.510 1.00 92.06 90 ASP A N 1
ATOM 690 C CA . ASP A 1 90 ? 0.572 -15.146 -18.640 1.00 92.06 90 ASP A CA 1
ATOM 691 C C . ASP A 1 90 ? -0.026 -13.754 -18.926 1.00 92.06 90 ASP A C 1
ATOM 693 O O . ASP A 1 90 ? -1.010 -13.614 -19.661 1.00 92.06 90 ASP A O 1
ATOM 697 N N . ALA A 1 91 ? 0.574 -12.690 -18.383 1.00 88.44 91 ALA A N 1
ATOM 698 C CA . ALA A 1 91 ? 0.165 -11.334 -18.706 1.00 88.44 91 ALA A CA 1
ATOM 699 C C . ALA A 1 91 ? 0.420 -11.018 -20.189 1.00 88.44 91 ALA A C 1
ATOM 701 O O . ALA A 1 91 ? 1.522 -11.176 -20.709 1.00 88.44 91 ALA A O 1
ATOM 702 N N . LYS A 1 92 ? -0.600 -10.478 -20.865 1.00 86.38 92 LYS A N 1
ATOM 703 C CA . LYS A 1 92 ? -0.495 -9.985 -22.253 1.00 86.38 92 LYS A CA 1
ATOM 704 C C . LYS A 1 92 ? 0.317 -8.688 -22.378 1.00 86.38 92 LYS A C 1
ATOM 706 O O . LYS A 1 92 ? 0.564 -8.223 -23.484 1.00 86.38 92 LYS A O 1
ATOM 711 N N . SER A 1 93 ? 0.667 -8.077 -21.248 1.00 84.94 93 SER A N 1
ATOM 712 C CA . SER A 1 93 ? 1.415 -6.826 -21.135 1.00 84.94 93 SER A CA 1
ATOM 713 C C . SER A 1 93 ? 2.427 -6.950 -20.004 1.00 84.94 93 SER A C 1
ATOM 715 O O . SER A 1 93 ? 2.119 -7.496 -18.947 1.00 84.94 93 SER A O 1
ATOM 717 N N . ASP A 1 94 ? 3.594 -6.356 -20.215 1.00 82.62 94 ASP A N 1
ATOM 718 C CA . ASP A 1 94 ? 4.633 -6.101 -19.214 1.00 82.62 94 ASP A CA 1
ATOM 719 C C . ASP A 1 94 ? 4.160 -5.241 -18.026 1.00 82.62 94 ASP A C 1
ATOM 721 O O . ASP A 1 94 ? 4.741 -5.296 -16.944 1.00 82.62 94 ASP A O 1
ATOM 725 N N . ALA A 1 95 ? 3.084 -4.468 -18.195 1.00 88.50 95 ALA A N 1
ATOM 726 C CA . ALA A 1 95 ? 2.453 -3.716 -17.118 1.00 88.50 95 ALA A CA 1
ATOM 727 C C . ALA A 1 95 ? 1.635 -4.592 -16.157 1.00 88.50 95 ALA A C 1
ATOM 729 O O . ALA A 1 95 ? 1.273 -4.129 -15.077 1.00 88.50 95 ALA A O 1
ATOM 730 N N . GLY A 1 96 ? 1.334 -5.842 -16.524 1.00 92.81 96 GLY A N 1
ATOM 731 C CA . GLY A 1 96 ? 0.663 -6.794 -15.645 1.00 92.81 96 GLY A CA 1
ATOM 732 C C . GLY A 1 96 ? 1.586 -7.265 -14.522 1.00 92.81 96 GLY A C 1
ATOM 733 O O . GLY A 1 96 ? 2.664 -7.803 -14.767 1.00 92.81 96 GLY A O 1
ATOM 734 N N . PHE A 1 97 ? 1.152 -7.109 -13.273 1.00 95.12 97 PHE A N 1
ATOM 735 C CA . PHE A 1 97 ? 1.931 -7.503 -12.102 1.00 95.12 97 PHE A CA 1
ATOM 736 C C . PHE A 1 97 ? 1.062 -8.228 -11.078 1.00 95.12 97 PHE A C 1
ATOM 738 O O . PHE A 1 97 ? -0.152 -8.040 -11.009 1.00 95.12 97 PHE A O 1
ATOM 745 N N . ARG A 1 98 ? 1.704 -9.061 -10.264 1.00 95.38 98 ARG A N 1
ATOM 746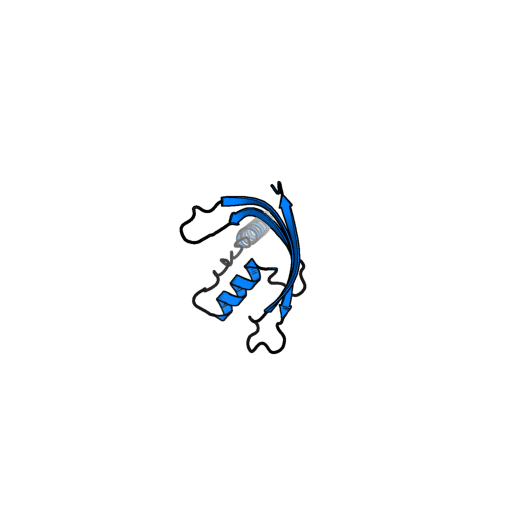 C CA . ARG A 1 98 ? 1.103 -9.673 -9.077 1.00 95.38 98 ARG A CA 1
ATOM 747 C C . ARG A 1 98 ? 1.662 -9.015 -7.825 1.00 95.38 98 ARG A C 1
ATOM 749 O O . ARG A 1 98 ? 2.827 -8.614 -7.799 1.00 95.38 98 ARG A O 1
ATOM 756 N N . ILE A 1 99 ? 0.843 -8.961 -6.782 1.00 96.38 99 ILE A N 1
ATOM 757 C CA . ILE A 1 99 ? 1.229 -8.453 -5.467 1.00 96.38 99 ILE A CA 1
ATOM 758 C C . ILE A 1 99 ? 1.262 -9.638 -4.508 1.00 96.38 99 ILE A C 1
ATOM 760 O O . ILE A 1 99 ? 0.267 -10.342 -4.349 1.00 96.38 99 ILE A O 1
ATOM 764 N N . LEU A 1 100 ? 2.406 -9.860 -3.870 1.00 95.81 100 LEU A N 1
ATOM 765 C CA . LEU A 1 100 ? 2.518 -10.734 -2.712 1.00 95.81 100 LEU A CA 1
ATOM 766 C C . LEU A 1 100 ? 2.464 -9.877 -1.456 1.00 95.81 100 LEU A C 1
ATOM 768 O O . LEU A 1 100 ? 3.214 -8.908 -1.342 1.00 95.81 100 LEU A O 1
ATOM 772 N N . THR A 1 101 ? 1.588 -10.232 -0.522 1.00 97.00 101 THR A N 1
ATOM 773 C CA . THR A 1 101 ? 1.345 -9.438 0.685 1.00 97.00 101 THR A CA 1
ATOM 774 C C . THR A 1 101 ? 1.322 -10.309 1.926 1.00 97.00 101 THR A C 1
ATOM 776 O O . THR A 1 101 ? 0.746 -11.399 1.911 1.00 97.00 101 THR A O 1
ATOM 779 N N . ARG A 1 102 ? 1.860 -9.794 3.029 1.00 97.75 102 ARG A N 1
ATOM 780 C CA . ARG A 1 102 ? 1.624 -10.329 4.373 1.00 97.75 102 ARG A CA 1
ATOM 781 C C . ARG A 1 102 ? 1.147 -9.188 5.249 1.00 97.75 102 ARG A C 1
ATOM 783 O O . ARG A 1 102 ? 1.906 -8.259 5.510 1.00 97.75 102 ARG A O 1
ATOM 790 N N . GLU A 1 103 ? -0.114 -9.260 5.649 1.00 96.88 103 GLU A N 1
ATOM 791 C CA . GLU A 1 103 ? -0.798 -8.191 6.365 1.00 96.88 103 GLU A CA 1
ATOM 792 C C . GLU A 1 103 ? -1.102 -8.590 7.804 1.00 96.88 103 GLU A C 1
ATOM 794 O O . GLU A 1 103 ? -1.508 -9.721 8.073 1.00 96.88 103 GLU A O 1
ATOM 799 N N . ILE A 1 104 ? -0.929 -7.634 8.710 1.00 97.56 104 ILE A N 1
ATOM 800 C CA . ILE A 1 104 ? -1.452 -7.683 10.068 1.00 97.56 104 ILE A CA 1
ATOM 801 C C . ILE A 1 104 ? -2.291 -6.433 10.313 1.00 97.56 104 ILE A C 1
ATOM 803 O O . ILE A 1 104 ? -1.929 -5.333 9.896 1.00 97.56 104 ILE A O 1
ATOM 807 N N . MET A 1 105 ? -3.402 -6.610 11.019 1.00 96.56 105 MET A N 1
ATOM 808 C CA . MET A 1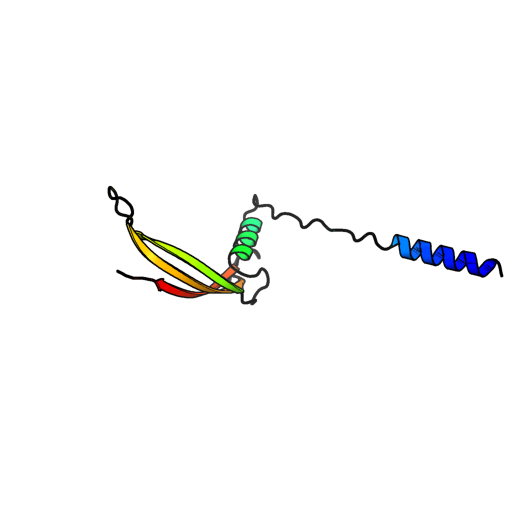 105 ? -4.245 -5.522 11.486 1.00 9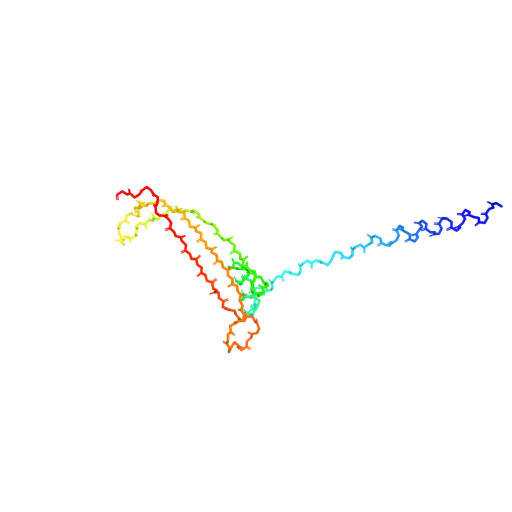6.56 105 MET A CA 1
ATOM 809 C C . MET A 1 105 ? -4.572 -5.756 12.958 1.00 96.56 105 MET A C 1
ATOM 811 O O . MET A 1 105 ? -5.063 -6.818 13.336 1.00 96.56 105 MET A O 1
ATOM 815 N N . LEU A 1 106 ? -4.267 -4.760 13.780 1.00 96.75 106 LEU A N 1
ATOM 816 C CA . LEU A 1 106 ? -4.494 -4.751 15.214 1.00 96.75 106 LEU A CA 1
ATOM 817 C C . LEU A 1 106 ? -5.749 -3.934 15.517 1.00 96.75 106 LEU A C 1
ATOM 819 O O . LEU A 1 106 ? -5.884 -2.784 15.086 1.00 96.75 106 LEU A O 1
ATOM 823 N N . TYR A 1 107 ? -6.665 -4.533 16.275 1.00 96.19 107 TYR A N 1
ATOM 824 C CA . TYR A 1 107 ? -7.846 -3.852 16.794 1.00 96.19 107 TYR A CA 1
ATOM 825 C C . TYR A 1 107 ? -7.517 -3.228 18.141 1.00 96.19 107 TYR A C 1
ATOM 827 O O . TYR A 1 107 ? -7.113 -3.915 19.077 1.00 96.19 107 TYR A O 1
ATOM 835 N N . LEU A 1 108 ? -7.687 -1.914 18.223 1.00 95.81 108 LEU A N 1
ATOM 836 C CA . LEU A 1 108 ? -7.320 -1.113 19.379 1.00 95.81 108 LEU A CA 1
ATOM 837 C C . LEU A 1 108 ? -8.577 -0.599 20.079 1.00 95.81 108 LEU A C 1
ATOM 839 O O . LEU A 1 108 ? -9.512 -0.114 19.438 1.00 95.81 108 LEU A O 1
ATOM 843 N N . ASP A 1 109 ? -8.565 -0.658 21.406 1.00 92.81 109 ASP A N 1
ATOM 844 C CA . ASP A 1 109 ? -9.682 -0.277 22.277 1.00 92.81 109 ASP A CA 1
ATOM 845 C C . ASP A 1 109 ? -11.025 -0.945 21.904 1.00 92.81 109 ASP A C 1
ATOM 847 O O . ASP A 1 109 ? -12.032 -0.240 21.737 1.00 92.81 109 ASP A O 1
ATOM 851 N N . PRO A 1 110 ? -11.074 -2.282 21.735 1.00 83.25 110 PRO A N 1
ATOM 852 C CA . PRO A 1 110 ? -12.348 -2.956 21.527 1.00 83.25 110 PRO A CA 1
ATOM 853 C C . PRO A 1 110 ? -13.252 -2.732 22.749 1.00 83.25 110 PRO A C 1
ATOM 855 O O . PRO A 1 110 ? -12.784 -2.751 23.890 1.00 83.25 110 PRO A O 1
ATOM 858 N N . LYS A 1 111 ? -14.538 -2.486 22.498 1.00 69.75 111 LYS A N 1
ATOM 859 C CA . LYS A 1 111 ? -15.577 -2.340 23.522 1.00 69.75 111 LYS A CA 1
ATOM 860 C C . LYS A 1 111 ? -16.545 -3.504 23.466 1.00 69.75 111 LYS A C 1
ATOM 862 O O . LYS A 1 111 ? -16.852 -3.929 22.330 1.00 69.75 111 LYS A O 1
#

Radius of gyration: 27.02 Å; chains: 1; bounding box: 87×50×46 Å

Foldseek 3Di:
DVVVVVVVVVVVVVVVPPPPPPPPPPDDQPPVDPLSVLCVVCVVQEDPDAPDKDKDKDKAWDWDDDPPDDIHTFFIKIKMKIKGKDADPPDPDPSHIDIDIDMDMDTHPGD

pLDDT: mean 85.06, std 16.14, range [50.5, 98.25]